Protein AF-C4WU11-F1 (afdb_monomer_lite)

Sequence (122 aa):
MKFTDEIQQKFASTVHIRCENDVNEKIKQLVSGGPDKLQIISDFDRTITTSEYNNKQTMSSFSVFEACNSLSEDYKEKARTLLQKYRPIEDNTQMTVAQKLPFIEEWWHQSELFVERPVFPI

InterPro domains:
  IPR006434 Pyrimidine 5'-nucleotidase, eukaryotic [PF05822] (47-113)
  IPR036412 HAD-like superfamily [SSF56784] (2-109)

Radius of gyration: 20.64 Å; chains: 1; bounding box: 41×36×59 Å

Structure (mmCIF, N/CA/C/O backbone):
data_AF-C4WU11-F1
#
_entry.id   AF-C4WU11-F1
#
loop_
_atom_site.group_PDB
_atom_site.id
_atom_site.type_symbol
_atom_site.label_atom_id
_atom_site.label_alt_id
_atom_site.label_comp_id
_atom_site.label_asym_id
_atom_site.label_entity_id
_atom_site.label_seq_id
_atom_site.pdbx_PDB_ins_code
_atom_site.Cartn_x
_atom_site.Cartn_y
_atom_site.Cartn_z
_atom_site.occupancy
_atom_site.B_iso_or_equiv
_atom_site.auth_seq_id
_atom_site.auth_comp_id
_atom_site.auth_asym_id
_atom_site.auth_atom_id
_atom_site.pdbx_PDB_model_num
ATOM 1 N N . MET A 1 1 ? -13.342 2.033 29.740 1.00 60.97 1 MET A N 1
ATOM 2 C CA . MET A 1 1 ? -11.958 1.972 29.228 1.00 60.97 1 MET A CA 1
ATOM 3 C C . MET A 1 1 ? -11.955 2.594 27.840 1.00 60.97 1 MET A C 1
ATOM 5 O O . MET A 1 1 ? -12.980 2.478 27.172 1.00 60.97 1 MET A O 1
ATOM 9 N N . LYS A 1 2 ? -10.919 3.347 27.444 1.00 87.06 2 LYS A N 1
ATOM 10 C CA . LYS A 1 2 ? -10.855 3.907 26.083 1.00 87.06 2 LYS A CA 1
ATOM 11 C C . LYS A 1 2 ? -10.338 2.826 25.128 1.00 87.06 2 LYS A C 1
ATOM 13 O O . LYS A 1 2 ? -9.472 2.047 25.509 1.00 87.06 2 LYS A O 1
ATOM 18 N N . PHE A 1 3 ? -10.816 2.803 23.883 1.00 91.31 3 PHE A N 1
ATOM 19 C CA . PHE A 1 3 ? -10.351 1.847 22.867 1.00 91.31 3 PHE A CA 1
ATOM 20 C C . PHE A 1 3 ? -8.844 1.957 22.620 1.00 91.31 3 PHE A C 1
ATOM 22 O O . PHE A 1 3 ? -8.169 0.960 22.387 1.00 91.31 3 PHE A O 1
ATOM 29 N N . THR A 1 4 ? -8.298 3.170 22.698 1.00 91.44 4 THR A N 1
ATOM 30 C CA . THR A 1 4 ? -6.859 3.411 22.546 1.00 91.44 4 THR A CA 1
ATOM 31 C C . THR A 1 4 ? -6.023 2.721 23.622 1.00 91.44 4 THR A C 1
ATOM 33 O O . THR A 1 4 ? -4.938 2.246 23.301 1.00 91.44 4 THR A O 1
ATOM 36 N N . ASP A 1 5 ? -6.535 2.596 24.851 1.00 90.31 5 ASP A N 1
ATOM 37 C CA . ASP A 1 5 ? -5.841 1.902 25.945 1.00 90.31 5 ASP A CA 1
ATOM 38 C C . ASP A 1 5 ? -5.717 0.401 25.631 1.00 90.31 5 ASP A C 1
ATOM 40 O O . ASP A 1 5 ? -4.650 -0.191 25.781 1.00 90.31 5 ASP A O 1
ATOM 44 N N . GLU A 1 6 ? -6.798 -0.204 25.124 1.00 91.00 6 GLU A N 1
ATOM 45 C CA . GLU A 1 6 ? -6.840 -1.617 24.721 1.00 91.00 6 GLU A CA 1
ATOM 46 C C . GLU A 1 6 ? -5.919 -1.896 23.522 1.00 91.00 6 GLU A C 1
ATOM 48 O O . GLU A 1 6 ? -5.186 -2.888 23.505 1.00 91.00 6 GLU A O 1
ATOM 53 N N . ILE A 1 7 ? -5.922 -1.001 22.526 1.00 90.12 7 ILE A N 1
ATOM 54 C CA . ILE A 1 7 ? -5.054 -1.094 21.343 1.00 90.12 7 ILE A CA 1
ATOM 55 C C . ILE A 1 7 ? -3.585 -1.025 21.760 1.00 90.12 7 ILE A C 1
ATOM 57 O O . ILE A 1 7 ? -2.789 -1.862 21.335 1.00 90.12 7 ILE A O 1
ATOM 61 N N . GLN A 1 8 ? -3.225 -0.059 22.607 1.00 88.94 8 GLN A N 1
ATOM 62 C CA . GLN A 1 8 ? -1.857 0.075 23.096 1.00 88.94 8 GLN A CA 1
ATOM 63 C C . GLN A 1 8 ? -1.445 -1.157 23.899 1.00 88.94 8 GLN A C 1
ATOM 65 O O . GLN A 1 8 ? -0.412 -1.746 23.611 1.00 88.94 8 GLN A O 1
ATOM 70 N N . GLN A 1 9 ? -2.277 -1.641 24.823 1.00 87.50 9 GLN A N 1
ATOM 71 C CA . GLN A 1 9 ? -1.962 -2.847 25.594 1.00 87.50 9 GLN A CA 1
ATOM 72 C C . GLN A 1 9 ? -1.679 -4.069 24.704 1.00 87.50 9 GLN A C 1
ATOM 74 O O . GLN A 1 9 ? -0.811 -4.880 25.024 1.00 87.50 9 GLN A O 1
ATOM 79 N N . LYS A 1 10 ? -2.402 -4.206 23.588 1.00 88.12 10 LYS A N 1
ATOM 80 C CA . LYS A 1 10 ? -2.295 -5.363 22.695 1.00 88.12 10 LYS A CA 1
ATOM 81 C C . LYS A 1 10 ? -1.174 -5.243 21.653 1.00 88.12 10 LYS A C 1
ATOM 83 O O . LYS A 1 10 ? -0.657 -6.271 21.221 1.00 88.12 10 LYS A O 1
ATOM 88 N N . PHE A 1 11 ? -0.801 -4.026 21.249 1.00 87.94 11 PHE A N 1
ATOM 89 C CA . PHE A 1 11 ? 0.064 -3.779 20.083 1.00 87.94 11 PHE A CA 1
ATOM 90 C C . PHE A 1 11 ? 1.181 -2.729 20.318 1.00 87.94 11 PHE A C 1
ATOM 92 O O . PHE A 1 11 ? 1.766 -2.230 19.358 1.00 87.94 11 PHE A O 1
ATOM 99 N N . ALA A 1 12 ? 1.483 -2.389 21.579 1.00 73.31 12 ALA A N 1
ATOM 100 C CA . ALA A 1 12 ? 2.252 -1.212 22.025 1.00 73.31 12 AL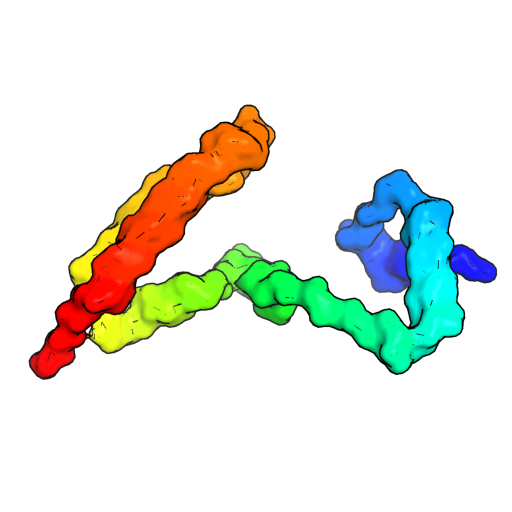A A CA 1
ATOM 101 C C . ALA A 1 12 ? 3.508 -0.825 21.222 1.00 73.31 12 ALA A C 1
ATOM 103 O O . ALA A 1 12 ? 3.766 0.360 21.038 1.00 73.31 12 ALA A O 1
ATOM 104 N N . SER A 1 13 ? 4.332 -1.781 20.780 1.00 83.00 13 SER A N 1
ATOM 105 C CA . SER A 1 13 ? 5.623 -1.453 20.156 1.00 83.00 13 SER A CA 1
ATOM 106 C C . SER A 1 13 ? 5.517 -0.982 18.704 1.00 83.00 13 SER A C 1
ATOM 108 O O . SER A 1 13 ? 6.482 -0.422 18.1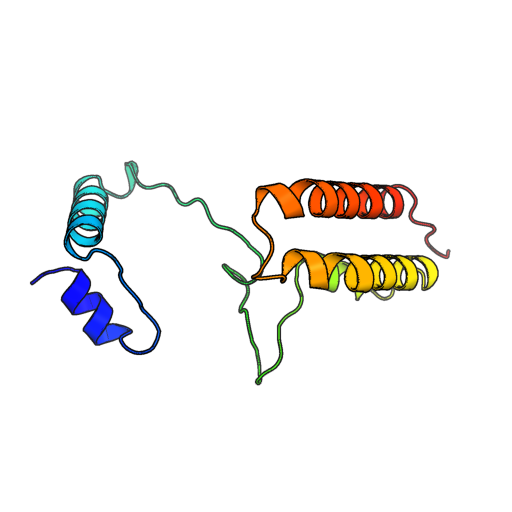92 1.00 83.00 13 SER A O 1
ATOM 110 N N . THR A 1 14 ? 4.378 -1.196 18.039 1.00 89.00 14 THR A N 1
ATOM 111 C CA . THR A 1 14 ? 4.206 -0.909 16.604 1.00 89.00 14 THR A CA 1
ATOM 112 C C . THR A 1 14 ? 3.075 0.072 16.302 1.00 89.00 14 THR A C 1
ATOM 114 O O . THR A 1 14 ? 2.907 0.474 15.150 1.00 89.00 14 THR A O 1
ATOM 117 N N . VAL A 1 15 ? 2.296 0.482 17.311 1.00 92.50 15 VAL A N 1
ATOM 118 C CA . VAL A 1 15 ? 1.139 1.367 17.131 1.00 92.50 15 VAL A CA 1
ATOM 119 C C . VAL A 1 15 ? 1.414 2.763 17.677 1.00 92.50 15 VAL A C 1
ATOM 121 O O . VAL A 1 15 ? 1.491 2.992 18.883 1.00 92.50 15 VAL A O 1
ATOM 124 N N . HIS A 1 16 ? 1.460 3.734 16.770 1.00 92.56 16 HIS A N 1
ATOM 125 C CA . HIS A 1 16 ? 1.634 5.147 17.094 1.00 92.56 16 HIS A CA 1
ATOM 126 C C . HIS A 1 16 ? 0.338 5.917 16.812 1.00 92.56 16 HIS A C 1
ATOM 128 O O . HIS A 1 16 ? -0.151 5.935 15.684 1.00 92.56 16 HIS A O 1
ATOM 134 N N . ILE A 1 17 ? -0.226 6.568 17.835 1.00 93.25 17 ILE A N 1
ATOM 135 C CA . ILE A 1 17 ? -1.499 7.299 17.741 1.00 93.25 17 ILE A CA 1
ATOM 136 C C . ILE A 1 17 ? -1.250 8.781 18.014 1.00 93.25 17 ILE A C 1
ATOM 138 O O . ILE A 1 17 ? -0.835 9.153 19.105 1.00 93.25 17 ILE A O 1
ATOM 142 N N . ARG A 1 18 ? -1.531 9.643 17.029 1.00 94.94 18 ARG A N 1
ATOM 143 C CA . ARG A 1 18 ? -1.315 11.096 17.158 1.00 94.94 18 ARG A CA 1
ATOM 144 C C . ARG A 1 18 ? -2.341 11.788 18.062 1.00 94.94 18 ARG A C 1
ATOM 146 O O . ARG A 1 18 ? -1.973 12.668 18.828 1.00 94.94 18 ARG A O 1
ATOM 153 N N . CYS A 1 19 ? -3.625 11.447 17.926 1.00 96.12 19 CYS A N 1
ATOM 154 C CA . CYS A 1 19 ? -4.719 12.039 18.702 1.00 96.12 19 CYS A CA 1
ATOM 155 C C . CYS A 1 19 ? -5.659 10.936 19.191 1.00 96.12 19 CYS A C 1
ATOM 157 O O . CYS A 1 19 ? -6.466 10.404 18.428 1.00 96.12 19 CYS A O 1
ATOM 159 N N . GLU A 1 20 ? -5.542 10.575 20.467 1.00 94.75 20 GLU A N 1
ATOM 160 C CA . GLU A 1 20 ? -6.324 9.484 21.050 1.00 94.75 20 GLU A CA 1
ATOM 161 C C . GLU A 1 20 ? -7.824 9.776 21.064 1.00 94.75 20 GLU A C 1
ATOM 163 O O . GLU A 1 20 ? -8.628 8.877 20.825 1.00 94.75 20 GLU A O 1
ATOM 168 N N . ASN A 1 21 ? -8.221 11.023 21.332 1.00 96.38 21 ASN A N 1
ATOM 169 C CA . ASN A 1 21 ? -9.634 11.393 21.396 1.00 96.38 21 ASN A CA 1
ATOM 170 C C . ASN A 1 21 ? -10.314 11.205 20.031 1.00 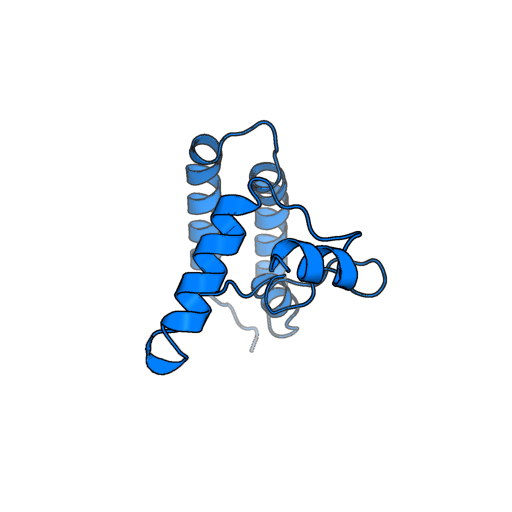96.38 21 ASN A C 1
ATOM 172 O O . ASN A 1 21 ? -11.358 10.559 19.967 1.00 96.38 21 ASN A O 1
ATOM 176 N N . ASP A 1 22 ? -9.684 11.659 18.942 1.00 97.19 22 ASP A N 1
ATOM 177 C CA . ASP A 1 22 ? -10.224 11.499 17.584 1.00 97.19 22 ASP A CA 1
ATOM 178 C C . ASP A 1 22 ? -10.378 10.024 17.203 1.00 97.19 22 ASP A C 1
ATOM 180 O O . ASP A 1 22 ? -11.381 9.631 16.607 1.00 97.19 22 ASP A O 1
ATOM 1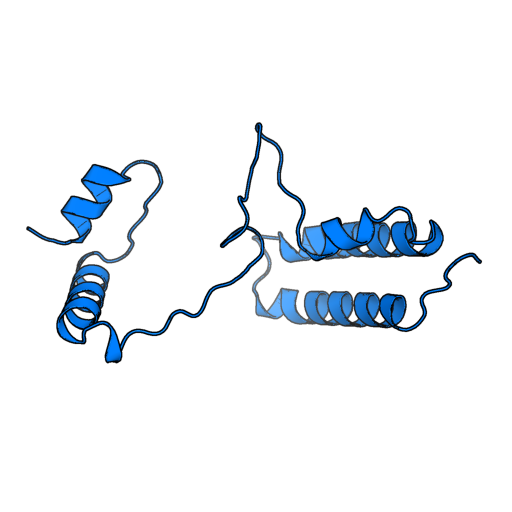84 N N . VAL A 1 23 ? -9.386 9.192 17.540 1.00 96.50 23 VAL A N 1
ATOM 185 C CA . VAL A 1 23 ? -9.433 7.750 17.259 1.00 96.50 23 VAL A CA 1
ATOM 186 C C . VAL A 1 23 ? -10.541 7.078 18.064 1.00 96.50 23 VAL A C 1
ATOM 188 O O . VAL A 1 23 ? -11.314 6.306 17.500 1.00 96.50 23 VAL A O 1
ATOM 191 N N . ASN A 1 24 ? -10.674 7.405 19.351 1.00 97.19 24 ASN A N 1
ATOM 192 C CA . ASN A 1 24 ? -11.747 6.872 20.187 1.00 97.19 24 ASN A CA 1
ATOM 193 C C . ASN A 1 24 ? -13.134 7.244 19.648 1.00 97.19 24 ASN A C 1
ATOM 195 O O . ASN A 1 24 ? -13.998 6.374 19.579 1.00 97.19 24 ASN A O 1
ATOM 199 N N . GLU A 1 25 ? -13.354 8.497 19.241 1.00 97.75 25 GLU A N 1
ATOM 200 C CA . GLU A 1 25 ? -14.641 8.919 18.673 1.00 97.75 25 GLU A CA 1
ATOM 201 C C . GLU A 1 25 ? -14.938 8.237 17.332 1.00 97.75 25 GLU A C 1
ATOM 203 O O . GLU A 1 25 ? -16.051 7.752 17.125 1.00 97.75 25 GLU A O 1
ATOM 208 N N . LYS A 1 26 ? -13.940 8.094 16.449 1.00 97.12 26 LYS A N 1
ATOM 209 C CA . LYS A 1 26 ? -14.102 7.348 15.189 1.00 97.12 26 LYS A CA 1
ATOM 210 C C . LYS A 1 26 ? -14.466 5.884 15.435 1.00 97.12 26 LYS A C 1
ATOM 212 O O . LYS A 1 26 ? -15.410 5.389 14.828 1.00 97.12 26 LYS A O 1
ATOM 217 N N . ILE A 1 27 ? -13.774 5.197 16.349 1.00 96.38 27 ILE A N 1
ATOM 218 C CA . ILE A 1 27 ? -14.081 3.796 16.681 1.00 96.38 27 ILE A CA 1
ATOM 219 C C . ILE A 1 27 ? -15.488 3.677 17.281 1.00 96.38 27 ILE A C 1
ATOM 221 O O . ILE A 1 27 ? -16.242 2.797 16.870 1.00 96.38 27 ILE A O 1
ATOM 225 N N . LYS A 1 28 ? -15.896 4.589 18.178 1.00 96.94 28 LYS A N 1
ATOM 226 C CA . LYS A 1 28 ? -17.270 4.618 18.715 1.00 96.94 28 LYS A CA 1
ATOM 227 C C . LYS A 1 28 ? -18.321 4.736 17.612 1.00 96.94 28 LYS A C 1
ATOM 229 O O . LYS A 1 28 ? -19.328 4.037 17.675 1.00 96.94 28 LYS A O 1
ATOM 234 N N . GLN A 1 29 ? -18.097 5.601 16.621 1.00 97.31 29 GLN A N 1
ATOM 235 C CA . GLN A 1 29 ? -19.010 5.773 15.486 1.00 97.31 29 GLN A CA 1
ATOM 236 C C . GLN A 1 29 ? -19.075 4.527 14.596 1.00 97.31 29 GLN A C 1
ATOM 238 O O . GLN A 1 29 ? -20.160 4.149 14.164 1.00 97.31 29 GLN A O 1
ATOM 243 N N . LEU A 1 30 ? -17.942 3.862 14.351 1.00 97.50 30 LEU A N 1
ATOM 244 C CA . LEU A 1 30 ? -17.911 2.603 13.599 1.00 97.50 30 LEU A CA 1
ATOM 245 C C . LEU A 1 30 ? -18.691 1.500 14.329 1.00 97.50 30 LEU A C 1
ATOM 247 O O . LEU A 1 30 ? -19.517 0.822 13.723 1.00 97.50 30 LEU A O 1
ATOM 251 N N . VAL A 1 31 ? -18.478 1.360 15.642 1.00 96.88 31 VAL A N 1
ATOM 252 C CA . VAL A 1 31 ? -19.178 0.368 16.473 1.00 96.88 31 VAL A CA 1
ATOM 253 C C . VAL A 1 31 ? -20.680 0.654 16.535 1.00 96.88 31 VAL A C 1
ATOM 255 O O . VAL A 1 31 ? -21.478 -0.265 16.372 1.00 96.88 31 VAL A O 1
ATOM 258 N N . SER A 1 32 ? -21.085 1.911 16.740 1.00 97.38 32 SER A N 1
ATOM 259 C CA . SER A 1 32 ? -22.506 2.281 16.817 1.00 97.38 32 SER A CA 1
ATOM 260 C C . SER A 1 32 ? -23.219 2.233 15.464 1.00 97.38 32 SER A C 1
ATOM 262 O O . SER A 1 32 ? -24.423 1.983 15.414 1.00 97.38 32 SER A O 1
ATOM 264 N N . GLY A 1 33 ? -22.489 2.451 14.367 1.00 97.31 33 GLY A N 1
ATOM 265 C CA . GLY A 1 33 ? -23.003 2.342 13.006 1.00 97.31 33 GLY A CA 1
ATOM 266 C C . GLY A 1 33 ? -23.359 0.910 12.603 1.00 97.31 33 GLY A C 1
ATOM 267 O O . GLY A 1 33 ? -24.291 0.726 11.820 1.00 97.31 33 GLY A O 1
ATOM 268 N N . GLY A 1 34 ? -22.666 -0.080 13.171 1.00 97.88 34 GLY A N 1
ATOM 269 C CA . GLY A 1 34 ? -22.861 -1.495 12.868 1.00 97.88 34 GLY A CA 1
ATOM 270 C C . GLY A 1 34 ? -22.260 -1.925 11.520 1.00 97.88 34 GLY A C 1
ATOM 271 O O . GLY A 1 34 ? -21.852 -1.087 10.711 1.00 97.88 34 GLY A O 1
ATOM 272 N N . PRO A 1 35 ? -22.193 -3.244 11.260 1.00 97.06 35 PRO A N 1
ATOM 273 C CA . PRO A 1 35 ? -21.553 -3.796 10.064 1.00 97.06 35 PRO A CA 1
ATOM 274 C C . PRO A 1 35 ? -22.235 -3.362 8.761 1.00 97.06 35 PRO A C 1
ATOM 276 O O . PRO A 1 35 ? -21.549 -3.149 7.769 1.00 97.06 35 PRO A O 1
ATOM 279 N N . ASP A 1 36 ? -23.551 -3.135 8.778 1.00 97.94 36 ASP A N 1
ATOM 280 C CA . ASP A 1 36 ? -24.320 -2.709 7.597 1.00 97.94 36 ASP A CA 1
ATOM 281 C C . ASP A 1 36 ? -23.908 -1.321 7.076 1.00 97.94 36 ASP A C 1
ATOM 283 O O . ASP A 1 36 ? -24.227 -0.953 5.946 1.00 97.94 36 ASP A O 1
ATOM 287 N N . LYS A 1 37 ? -23.207 -0.531 7.900 1.00 97.69 37 LYS A N 1
ATOM 288 C CA . LYS A 1 37 ? -22.675 0.792 7.542 1.00 97.69 37 LYS A CA 1
ATOM 289 C C . LYS A 1 37 ? -21.154 0.801 7.394 1.00 97.69 37 LYS A C 1
ATOM 291 O O . LYS A 1 37 ? -20.577 1.863 7.156 1.00 97.69 37 LYS A O 1
ATOM 296 N N . LEU A 1 38 ? -20.500 -0.349 7.555 1.00 97.69 38 LEU A N 1
ATOM 297 C CA . LEU A 1 38 ? -19.056 -0.474 7.447 1.00 97.69 38 LEU A CA 1
ATOM 298 C C . LEU A 1 38 ? -18.662 -0.810 6.008 1.00 97.69 38 LEU A C 1
ATOM 300 O O . LEU A 1 38 ? -19.155 -1.763 5.414 1.00 97.69 38 LEU A O 1
ATOM 304 N N . GLN A 1 39 ? -17.708 -0.054 5.475 1.00 97.69 39 GLN A N 1
ATOM 305 C CA . GLN A 1 39 ? -17.028 -0.362 4.221 1.00 97.69 39 GLN A CA 1
ATOM 306 C C . GLN A 1 39 ? -15.518 -0.329 4.447 1.00 97.69 39 GLN A C 1
ATOM 308 O O . GLN A 1 39 ? -15.030 0.426 5.292 1.00 97.69 39 GLN A O 1
ATOM 313 N N . ILE A 1 40 ? -14.786 -1.145 3.694 1.00 97.00 40 ILE A N 1
ATOM 314 C CA . ILE A 1 40 ? -13.329 -1.233 3.774 1.00 97.00 40 ILE A CA 1
ATOM 315 C C . ILE A 1 40 ? -12.762 -0.851 2.412 1.00 97.00 40 ILE A C 1
ATOM 317 O O . ILE A 1 40 ? -13.104 -1.456 1.401 1.00 97.00 40 ILE A O 1
ATOM 321 N N . ILE A 1 41 ? -11.880 0.145 2.408 1.00 97.88 41 ILE A N 1
ATOM 322 C CA . ILE A 1 41 ? -11.042 0.510 1.267 1.00 97.88 41 ILE A CA 1
ATOM 323 C C . ILE A 1 41 ? -9.609 0.298 1.736 1.00 97.88 41 ILE A C 1
ATOM 325 O O . ILE A 1 41 ? -9.208 0.851 2.761 1.00 97.88 41 ILE A O 1
ATOM 329 N N . SER A 1 42 ? -8.865 -0.549 1.034 1.00 96.94 42 SER A N 1
ATOM 330 C CA . SER A 1 42 ? -7.522 -0.953 1.434 1.00 96.94 42 SER A CA 1
ATOM 331 C C . SER A 1 42 ? -6.606 -0.992 0.222 1.00 96.94 42 SER A C 1
ATOM 333 O O . SER A 1 42 ? -7.034 -1.360 -0.871 1.00 96.94 42 SER A O 1
ATOM 335 N N . ASP A 1 43 ? -5.360 -0.593 0.442 1.00 97.62 43 ASP A N 1
ATOM 336 C CA . ASP A 1 43 ? -4.267 -0.825 -0.491 1.00 97.62 43 ASP A CA 1
ATOM 337 C C . ASP A 1 43 ? -3.854 -2.311 -0.476 1.00 97.62 43 ASP A C 1
ATOM 339 O O . ASP A 1 43 ? -4.197 -3.058 0.443 1.00 97.62 43 ASP A O 1
ATOM 343 N N . PHE A 1 44 ? -3.127 -2.759 -1.497 1.00 96.88 44 PHE A N 1
ATOM 344 C CA . PHE A 1 44 ? -2.734 -4.157 -1.650 1.00 96.88 44 PHE A CA 1
ATOM 345 C C . PHE A 1 44 ? -1.284 -4.404 -1.225 1.00 96.88 44 PHE A C 1
ATOM 347 O O . PHE A 1 44 ? -1.037 -5.132 -0.255 1.00 96.88 44 PHE A O 1
ATOM 354 N N . ASP A 1 45 ? -0.329 -3.798 -1.933 1.00 95.94 45 ASP A N 1
ATOM 355 C CA . ASP A 1 45 ? 1.094 -4.075 -1.761 1.00 95.94 45 ASP A CA 1
ATOM 356 C C . ASP A 1 45 ? 1.597 -3.579 -0.403 1.00 95.94 45 ASP A C 1
ATOM 358 O O . ASP A 1 45 ? 1.491 -2.407 -0.066 1.00 95.94 45 ASP A O 1
ATOM 362 N N . ARG A 1 46 ? 2.173 -4.485 0.395 1.00 94.50 46 ARG A N 1
ATOM 363 C CA . ARG A 1 46 ? 2.708 -4.206 1.740 1.00 94.50 46 ARG A CA 1
ATOM 364 C C . ARG A 1 46 ? 1.652 -3.734 2.756 1.00 94.50 46 ARG A C 1
ATOM 366 O O . ARG A 1 46 ? 2.022 -3.343 3.862 1.00 94.50 46 ARG A O 1
ATOM 373 N N . THR A 1 47 ? 0.367 -3.821 2.399 1.00 95.38 47 THR A N 1
ATOM 374 C CA . THR A 1 47 ? -0.791 -3.592 3.277 1.00 95.38 47 THR A CA 1
ATOM 375 C C . THR A 1 47 ? -1.539 -4.903 3.527 1.00 95.38 47 THR A C 1
ATOM 377 O O . THR A 1 47 ? -1.614 -5.360 4.666 1.00 95.38 47 THR A O 1
ATOM 380 N N . ILE A 1 48 ? -2.057 -5.539 2.468 1.00 96.94 48 ILE A N 1
ATOM 381 C CA . ILE 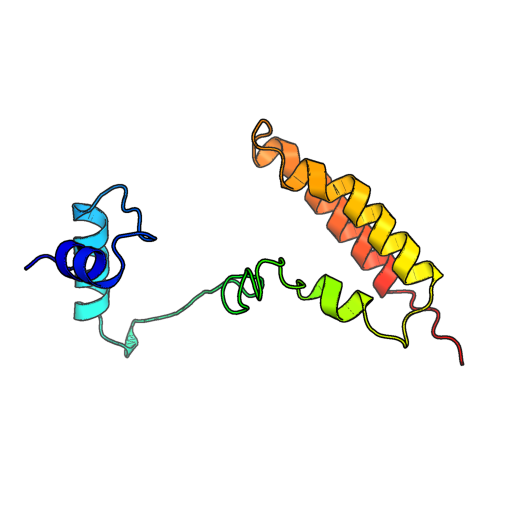A 1 48 ? -2.612 -6.902 2.526 1.00 96.94 48 ILE A CA 1
ATOM 382 C C . ILE A 1 48 ? -1.479 -7.923 2.418 1.00 96.94 48 ILE A C 1
ATOM 384 O O . ILE A 1 48 ? -1.461 -8.913 3.152 1.00 96.94 48 ILE A O 1
ATOM 388 N N . THR A 1 49 ? -0.525 -7.693 1.510 1.00 95.94 49 THR A N 1
ATOM 389 C CA . THR A 1 49 ? 0.690 -8.509 1.437 1.00 95.94 49 THR A CA 1
ATOM 390 C C . THR A 1 49 ? 1.663 -8.097 2.542 1.00 95.94 49 THR A C 1
ATOM 392 O O . THR A 1 49 ? 1.778 -6.924 2.887 1.00 95.94 49 THR A O 1
ATOM 395 N N . THR A 1 50 ? 2.367 -9.062 3.138 1.00 94.56 50 THR A N 1
ATOM 396 C CA . THR A 1 50 ? 3.364 -8.786 4.186 1.00 94.56 50 THR A CA 1
ATOM 397 C C . THR A 1 50 ? 4.470 -7.883 3.641 1.00 94.56 50 THR A C 1
ATOM 399 O O . THR A 1 50 ? 4.943 -8.133 2.540 1.00 94.56 50 THR A O 1
ATOM 402 N N . SER A 1 51 ? 4.924 -6.875 4.392 1.00 93.88 51 SER A N 1
ATOM 403 C CA . SER A 1 51 ? 5.976 -5.938 3.954 1.00 93.88 51 SER A CA 1
ATOM 404 C C . SER A 1 51 ? 7.398 -6.519 3.994 1.00 93.88 51 SER A C 1
ATOM 406 O O . SER A 1 51 ? 8.235 -6.191 3.149 1.00 93.88 51 SER A O 1
ATOM 408 N N . GLU A 1 52 ? 7.669 -7.399 4.959 1.00 93.69 52 GLU A N 1
ATOM 409 C CA . GLU A 1 52 ? 8.968 -8.030 5.183 1.00 93.69 52 GLU A CA 1
ATOM 410 C C . GLU A 1 52 ? 8.809 -9.504 5.574 1.00 93.69 52 GLU A C 1
ATOM 412 O O . GLU A 1 52 ? 7.976 -9.863 6.405 1.00 93.69 52 GLU A O 1
ATOM 417 N N . TYR A 1 53 ? 9.637 -10.367 4.993 1.00 92.44 53 TYR A N 1
ATOM 418 C CA . TYR A 1 53 ? 9.712 -11.781 5.340 1.00 92.44 53 TYR A CA 1
ATOM 419 C C . TYR A 1 53 ? 11.178 -12.204 5.456 1.00 92.44 53 TYR A C 1
ATOM 421 O O . TYR A 1 53 ? 11.970 -11.961 4.547 1.00 92.44 53 TYR A O 1
ATOM 429 N N . ASN A 1 54 ? 11.558 -12.833 6.573 1.00 94.12 54 ASN A N 1
ATOM 430 C CA . ASN A 1 54 ? 12.946 -13.222 6.870 1.00 94.12 54 ASN A CA 1
ATOM 431 C C . ASN A 1 54 ? 13.959 -12.066 6.710 1.00 94.12 54 ASN A C 1
ATOM 433 O O . ASN A 1 54 ? 15.012 -12.246 6.094 1.00 94.12 54 ASN A O 1
ATOM 437 N N . ASN A 1 55 ? 13.641 -10.882 7.251 1.00 91.69 55 ASN A N 1
ATOM 438 C CA . ASN A 1 55 ? 14.465 -9.666 7.161 1.00 91.69 55 ASN A CA 1
ATOM 439 C C . ASN A 1 55 ? 14.740 -9.198 5.718 1.00 91.69 55 ASN A C 1
ATOM 441 O O . ASN A 1 55 ? 15.754 -8.553 5.442 1.00 91.69 55 ASN A O 1
ATOM 445 N N . LYS A 1 56 ? 13.868 -9.562 4.769 1.00 92.38 56 LYS A N 1
ATOM 446 C CA . LYS A 1 56 ? 13.923 -9.120 3.374 1.00 92.38 56 LYS A CA 1
ATOM 447 C C . LYS A 1 56 ? 12.595 -8.505 2.973 1.00 92.38 56 LYS A C 1
ATOM 449 O O . LYS A 1 56 ? 11.535 -9.053 3.273 1.00 92.38 56 LYS A O 1
ATOM 454 N N . GLN A 1 57 ? 12.662 -7.393 2.247 1.00 89.88 57 GLN A N 1
ATOM 455 C CA . GLN A 1 57 ? 11.471 -6.798 1.656 1.00 89.88 57 GLN A CA 1
ATOM 456 C C . GLN A 1 57 ? 10.808 -7.775 0.687 1.00 89.88 57 GLN A C 1
ATOM 458 O O . GLN A 1 57 ? 11.478 -8.442 -0.104 1.00 89.88 57 GLN A O 1
ATOM 463 N N . THR A 1 58 ? 9.485 -7.835 0.748 1.00 94.38 58 THR A N 1
ATOM 464 C CA . THR A 1 58 ? 8.682 -8.630 -0.177 1.00 94.38 58 THR A CA 1
ATOM 465 C C . THR A 1 58 ? 8.514 -7.922 -1.522 1.00 94.38 58 THR A C 1
ATOM 467 O O . THR A 1 58 ? 8.681 -6.699 -1.654 1.00 94.38 58 THR A O 1
ATOM 470 N N . MET A 1 59 ? 8.203 -8.727 -2.539 1.00 94.12 59 MET A N 1
ATOM 471 C CA . MET A 1 59 ? 7.884 -8.254 -3.884 1.00 94.12 59 MET A CA 1
ATOM 472 C C . MET A 1 59 ? 6.550 -7.504 -3.883 1.00 94.12 59 MET A C 1
ATOM 474 O O . MET A 1 59 ? 5.609 -7.928 -3.213 1.00 94.12 59 MET A O 1
ATOM 478 N N . SER A 1 60 ? 6.474 -6.416 -4.651 1.00 94.50 60 SER A N 1
ATOM 479 C CA . SER A 1 60 ? 5.195 -5.817 -5.038 1.00 94.50 60 SER A CA 1
ATOM 480 C C . SER A 1 60 ? 4.525 -6.639 -6.141 1.00 94.50 60 SER A C 1
ATOM 482 O O . SER A 1 60 ? 5.157 -7.503 -6.756 1.00 94.50 60 SER A O 1
ATOM 484 N N . SER A 1 61 ? 3.270 -6.326 -6.443 1.00 94.81 61 SER A N 1
ATOM 485 C CA . SER A 1 61 ? 2.526 -6.856 -7.588 1.00 94.81 61 SER A CA 1
ATOM 486 C C . SER A 1 61 ? 3.302 -6.749 -8.913 1.00 94.81 61 SER A C 1
ATOM 488 O O . SER A 1 61 ? 3.398 -7.735 -9.645 1.00 94.81 61 SER A O 1
ATOM 490 N N . PHE A 1 62 ? 3.947 -5.607 -9.180 1.00 92.38 62 PHE A N 1
ATOM 491 C CA . PHE A 1 62 ? 4.826 -5.416 -10.343 1.00 92.38 62 PHE A CA 1
ATOM 492 C C . PHE A 1 62 ? 6.038 -6.348 -10.331 1.00 92.38 62 PHE A C 1
ATOM 494 O O . PHE A 1 62 ? 6.304 -7.026 -11.321 1.00 92.38 62 PHE A O 1
ATOM 501 N N . SER A 1 63 ? 6.746 -6.446 -9.203 1.00 91.69 63 SER A N 1
ATOM 502 C CA . SER A 1 63 ? 7.923 -7.316 -9.103 1.00 91.69 63 SER A CA 1
ATOM 503 C C . SER A 1 63 ? 7.570 -8.800 -9.235 1.00 91.69 63 SER A C 1
ATOM 505 O O . SER A 1 63 ? 8.360 -9.571 -9.773 1.00 91.69 63 SER A O 1
ATOM 507 N N . VAL A 1 64 ? 6.378 -9.211 -8.780 1.00 93.56 64 VAL A N 1
ATOM 508 C CA . VAL A 1 64 ? 5.868 -10.572 -9.009 1.00 93.56 64 VAL A CA 1
ATOM 509 C C . VAL A 1 64 ? 5.690 -10.836 -10.503 1.00 93.56 64 VAL A C 1
ATOM 511 O O . VAL A 1 64 ? 6.105 -11.892 -10.975 1.00 93.56 64 VAL A O 1
ATOM 514 N N . PHE A 1 65 ? 5.116 -9.886 -11.248 1.00 91.25 65 PHE A N 1
ATOM 515 C CA . PHE A 1 65 ? 4.982 -10.001 -12.700 1.00 91.25 65 PHE A CA 1
ATOM 516 C C . PHE A 1 65 ? 6.352 -10.057 -13.388 1.00 91.25 65 PHE A C 1
ATOM 518 O O . PHE A 1 65 ? 6.608 -10.974 -14.159 1.00 91.25 65 PHE A O 1
ATOM 525 N N . GLU A 1 66 ? 7.271 -9.148 -13.057 1.00 90.25 66 GLU A N 1
ATOM 526 C CA . GLU A 1 66 ? 8.629 -9.081 -13.626 1.00 90.25 66 GLU A CA 1
ATOM 527 C C . GLU A 1 66 ? 9.461 -10.355 -13.391 1.00 90.25 66 GLU A C 1
ATOM 529 O O . GLU A 1 66 ? 10.316 -10.705 -14.209 1.00 90.25 66 GLU A O 1
ATOM 534 N N . ALA A 1 67 ? 9.196 -11.080 -12.301 1.00 90.00 67 ALA A N 1
ATOM 535 C CA . ALA A 1 67 ? 9.852 -12.346 -11.984 1.00 90.00 67 ALA A CA 1
ATOM 536 C C . ALA A 1 67 ? 9.363 -13.531 -12.843 1.00 90.00 67 ALA A C 1
ATOM 538 O O . ALA A 1 67 ? 9.942 -14.619 -12.772 1.00 90.00 67 ALA A O 1
ATOM 539 N N . CYS A 1 68 ? 8.314 -13.365 -13.656 1.00 91.19 68 CYS A N 1
ATOM 540 C CA . CYS A 1 68 ? 7.819 -14.425 -14.526 1.00 91.19 68 CYS A CA 1
ATOM 541 C C . CYS A 1 68 ? 8.857 -14.810 -15.596 1.00 91.19 68 CYS A C 1
ATOM 543 O O . CYS A 1 68 ? 9.299 -13.990 -16.401 1.00 91.19 68 CYS A O 1
ATOM 545 N N . ASN A 1 69 ? 9.188 -16.103 -15.673 1.00 90.44 69 ASN A N 1
ATOM 546 C CA . ASN A 1 69 ? 10.165 -16.630 -16.636 1.00 90.44 69 ASN A CA 1
ATOM 547 C C . ASN A 1 69 ? 9.750 -16.449 -18.104 1.00 90.44 69 ASN A C 1
ATOM 549 O O . ASN A 1 69 ? 10.612 -16.429 -18.974 1.00 90.44 69 ASN A O 1
ATOM 553 N N . SER A 1 70 ? 8.451 -16.317 -18.380 1.00 90.88 70 SER A N 1
ATOM 554 C CA . SER A 1 70 ? 7.916 -16.100 -19.730 1.00 90.88 70 SER A CA 1
ATOM 555 C C . SER A 1 70 ? 8.154 -14.687 -20.269 1.00 90.88 70 SER A C 1
ATOM 557 O O . SER A 1 70 ? 7.923 -14.447 -21.453 1.00 90.88 70 SER A O 1
ATOM 559 N N . LEU A 1 71 ? 8.584 -13.745 -19.424 1.00 89.00 71 LEU A N 1
ATOM 560 C CA . LEU A 1 71 ? 8.937 -12.400 -19.865 1.00 89.00 71 LEU A CA 1
ATOM 561 C C . LEU A 1 71 ? 10.323 -12.390 -20.504 1.00 89.00 71 LEU A C 1
ATOM 563 O O . LEU A 1 71 ? 11.255 -13.027 -20.008 1.00 89.00 71 LEU A O 1
ATOM 567 N N . SER A 1 72 ? 10.457 -11.626 -21.588 1.00 90.25 72 SER A N 1
ATOM 568 C CA . SER A 1 72 ? 11.737 -11.436 -22.262 1.00 90.25 72 SER A CA 1
ATOM 569 C C . SER A 1 72 ? 12.736 -10.704 -21.362 1.00 90.25 72 SER A C 1
ATOM 571 O O . SER A 1 72 ? 12.368 -9.866 -20.535 1.00 90.25 72 SER A O 1
ATOM 573 N N . GLU A 1 73 ? 14.025 -10.982 -21.551 1.00 90.62 73 GLU A N 1
ATOM 574 C CA . GLU A 1 73 ? 15.085 -10.284 -20.812 1.00 90.62 73 GLU A CA 1
ATOM 575 C C . GLU A 1 73 ? 15.116 -8.780 -21.126 1.00 90.62 73 GLU A C 1
ATOM 577 O O . GLU A 1 73 ? 15.405 -7.977 -20.244 1.00 90.62 73 GLU A O 1
ATOM 582 N N . ASP A 1 74 ? 14.730 -8.377 -22.342 1.00 90.75 74 ASP A N 1
ATOM 583 C CA . ASP A 1 74 ? 14.588 -6.961 -22.713 1.00 90.75 74 ASP A CA 1
ATOM 584 C C . ASP A 1 74 ? 13.517 -6.247 -21.870 1.00 90.75 74 ASP A C 1
ATOM 586 O O . ASP A 1 74 ? 13.745 -5.134 -21.395 1.00 90.75 74 ASP A O 1
ATOM 590 N N . TYR A 1 75 ? 12.373 -6.897 -21.618 1.00 90.69 75 TYR A N 1
ATOM 591 C CA . TYR A 1 75 ? 11.346 -6.344 -20.733 1.00 90.69 75 TYR A CA 1
ATOM 592 C C . TYR A 1 75 ? 11.879 -6.182 -19.304 1.00 90.69 75 TYR A C 1
ATOM 594 O O . TYR A 1 75 ? 11.768 -5.101 -18.721 1.00 90.69 75 TYR A O 1
ATOM 602 N N . LYS A 1 76 ? 12.496 -7.235 -18.749 1.00 91.19 76 LYS A N 1
ATOM 603 C CA . LYS A 1 76 ? 13.025 -7.220 -17.375 1.00 91.19 76 LYS A CA 1
ATOM 604 C C . LYS A 1 76 ? 14.088 -6.140 -17.190 1.00 91.19 76 LYS A C 1
ATOM 606 O O . LYS A 1 76 ? 14.090 -5.440 -16.180 1.00 91.19 76 LYS A O 1
ATOM 611 N N . GLU A 1 77 ? 14.963 -5.962 -18.177 1.00 92.19 77 GLU A N 1
ATOM 612 C CA . GLU A 1 77 ? 16.011 -4.944 -18.146 1.00 92.19 77 GLU A CA 1
ATOM 613 C C . GLU A 1 77 ? 15.438 -3.520 -18.168 1.00 92.19 77 GLU A C 1
ATOM 615 O O . GLU A 1 77 ? 15.876 -2.653 -17.402 1.00 92.19 77 GLU A O 1
ATOM 620 N N . LYS A 1 78 ? 14.412 -3.274 -18.990 1.00 91.88 78 LYS A N 1
ATOM 621 C CA . LYS A 1 78 ? 13.708 -1.985 -19.030 1.00 91.88 78 LYS A CA 1
ATOM 622 C C . LYS A 1 78 ? 12.992 -1.692 -17.716 1.00 91.88 78 LYS A C 1
ATOM 624 O O . LYS A 1 78 ? 13.173 -0.606 -17.167 1.00 91.88 78 LYS A O 1
ATOM 629 N N . ALA A 1 79 ? 12.250 -2.661 -17.181 1.00 92.50 79 ALA A N 1
ATOM 630 C CA . ALA A 1 79 ? 11.559 -2.530 -15.899 1.00 92.50 79 ALA A CA 1
ATOM 631 C C . ALA A 1 79 ? 12.546 -2.220 -14.759 1.00 92.50 79 ALA A C 1
ATOM 633 O O . ALA A 1 79 ? 12.370 -1.251 -14.017 1.00 92.50 79 ALA A O 1
ATOM 634 N N . ARG A 1 80 ? 13.667 -2.952 -14.699 1.00 93.19 80 ARG A N 1
ATOM 635 C CA . ARG A 1 80 ? 14.757 -2.697 -13.747 1.00 93.19 80 ARG A CA 1
ATOM 636 C C . ARG A 1 80 ? 15.342 -1.293 -13.900 1.00 93.19 80 ARG A C 1
ATOM 638 O O . ARG A 1 80 ? 15.612 -0.636 -12.896 1.00 93.19 80 ARG A O 1
ATOM 645 N N . THR A 1 81 ? 15.533 -0.826 -15.131 1.00 95.00 81 THR A N 1
ATOM 646 C CA . THR A 1 81 ? 16.058 0.519 -15.413 1.00 95.00 81 THR A CA 1
ATOM 647 C C . THR A 1 81 ? 15.105 1.610 -14.925 1.00 95.00 81 THR A C 1
ATOM 649 O O . THR A 1 81 ? 15.547 2.567 -14.284 1.00 95.00 81 THR A O 1
ATOM 652 N N . LEU A 1 82 ? 13.797 1.459 -15.166 1.00 95.06 82 LEU A N 1
ATOM 653 C CA . LEU A 1 82 ? 12.789 2.380 -14.637 1.00 95.06 82 LEU A CA 1
ATOM 654 C C . LEU A 1 82 ? 12.798 2.392 -13.109 1.00 95.06 82 LEU A C 1
ATOM 656 O O . LEU A 1 82 ? 12.908 3.460 -12.507 1.00 95.06 82 LEU A O 1
ATOM 660 N N . LEU A 1 83 ? 12.760 1.214 -12.484 1.00 94.50 83 LEU A N 1
ATOM 661 C CA . LEU A 1 83 ? 12.779 1.087 -11.030 1.00 94.50 83 LEU A CA 1
ATOM 662 C C . LEU A 1 83 ? 13.997 1.800 -10.427 1.00 94.50 83 LEU A C 1
ATOM 664 O O . LEU A 1 83 ? 13.854 2.585 -9.494 1.00 94.50 83 LEU A O 1
ATOM 668 N N . GLN A 1 84 ? 15.191 1.591 -10.991 1.00 96.06 84 GLN A N 1
ATOM 669 C CA . GLN A 1 84 ? 16.425 2.229 -10.520 1.00 96.06 84 GLN A CA 1
ATOM 670 C C . GLN A 1 84 ? 16.406 3.757 -10.648 1.00 96.06 84 GLN A C 1
ATOM 672 O O . GLN A 1 84 ? 17.005 4.443 -9.820 1.00 96.06 84 GLN A O 1
ATOM 677 N N . LYS A 1 85 ? 15.717 4.296 -11.658 1.00 97.00 85 LYS A N 1
ATOM 678 C CA . LYS A 1 85 ? 15.583 5.740 -11.871 1.00 97.00 85 LYS A CA 1
ATOM 679 C C . LYS A 1 85 ? 14.563 6.375 -10.926 1.00 97.00 85 LYS A C 1
ATOM 681 O O . LYS A 1 85 ? 14.848 7.416 -10.337 1.00 97.00 85 LYS A O 1
ATOM 686 N N . TYR A 1 86 ? 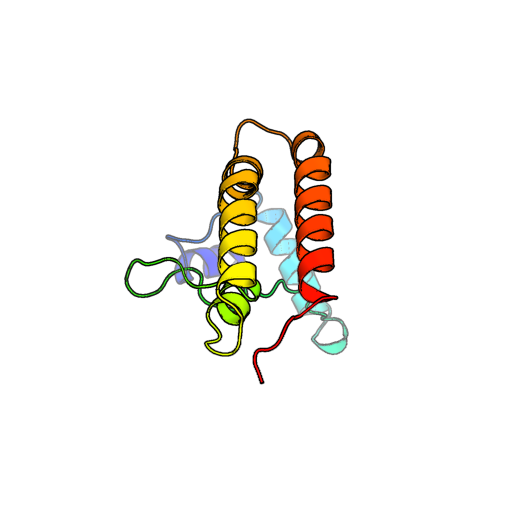13.376 5.785 -10.809 1.00 97.69 86 TYR A N 1
ATOM 687 C CA . TYR A 1 86 ? 12.230 6.438 -10.173 1.00 97.69 86 TYR A CA 1
ATOM 688 C C . TYR A 1 86 ? 12.069 6.093 -8.692 1.00 97.69 86 TYR A C 1
ATOM 690 O O . TYR A 1 86 ? 11.658 6.958 -7.918 1.00 97.69 86 TYR A O 1
ATOM 698 N N . ARG A 1 87 ? 12.474 4.894 -8.254 1.00 95.44 87 ARG A N 1
ATOM 699 C CA . ARG A 1 87 ? 12.344 4.490 -6.846 1.00 95.44 87 ARG A CA 1
ATOM 700 C C . ARG A 1 87 ? 13.080 5.418 -5.865 1.00 95.44 87 ARG A C 1
ATOM 702 O O . ARG A 1 87 ? 12.482 5.793 -4.860 1.00 95.44 87 ARG A O 1
ATOM 709 N N . PRO A 1 88 ? 14.315 5.885 -6.140 1.00 97.44 88 PRO A N 1
ATOM 710 C CA . PRO A 1 88 ? 14.974 6.855 -5.262 1.00 97.44 88 PRO A CA 1
ATOM 711 C C . PRO A 1 88 ? 14.231 8.195 -5.152 1.00 97.44 88 PRO A C 1
ATOM 713 O O . PRO A 1 88 ? 14.361 8.882 -4.142 1.00 97.44 88 PRO A O 1
ATOM 716 N N . ILE A 1 89 ? 13.460 8.580 -6.177 1.00 97.69 89 ILE A N 1
ATOM 717 C CA . ILE A 1 89 ? 12.646 9.805 -6.182 1.00 97.69 89 ILE A CA 1
ATOM 718 C C . ILE A 1 89 ? 11.383 9.595 -5.339 1.00 97.69 89 ILE A C 1
ATOM 720 O O . ILE A 1 89 ? 11.047 10.445 -4.511 1.00 97.69 89 ILE A O 1
ATOM 724 N N . GLU A 1 90 ? 10.717 8.451 -5.511 1.00 96.50 90 GLU A N 1
ATOM 725 C CA . GLU A 1 90 ? 9.562 8.035 -4.709 1.00 96.50 90 GLU A CA 1
ATOM 726 C C . GLU A 1 90 ? 9.894 8.028 -3.209 1.00 96.50 90 GLU A C 1
ATOM 728 O O . GLU A 1 90 ? 9.200 8.668 -2.412 1.00 96.50 90 GLU A O 1
ATOM 733 N N . ASP A 1 91 ? 11.018 7.414 -2.834 1.00 95.50 91 ASP A N 1
ATOM 734 C CA . ASP A 1 91 ? 11.448 7.262 -1.440 1.00 95.50 91 ASP A CA 1
ATOM 735 C C . ASP A 1 91 ? 12.066 8.551 -0.843 1.00 95.50 91 ASP A C 1
ATOM 737 O O . ASP A 1 91 ? 12.335 8.623 0.359 1.00 95.50 91 ASP A O 1
ATOM 741 N N . ASN A 1 92 ? 12.283 9.610 -1.639 1.00 96.81 92 ASN A N 1
ATOM 742 C CA . ASN A 1 92 ? 12.995 10.811 -1.188 1.00 96.81 92 ASN A CA 1
ATOM 743 C C . ASN A 1 92 ? 12.206 11.614 -0.136 1.00 96.81 92 ASN A C 1
ATOM 745 O O . ASN A 1 92 ? 11.231 12.293 -0.455 1.00 96.81 92 ASN A O 1
ATOM 749 N N . THR A 1 93 ? 12.649 11.618 1.119 1.00 96.88 93 THR A N 1
ATOM 750 C CA . THR A 1 93 ? 11.969 12.330 2.220 1.00 96.88 93 THR A CA 1
ATOM 751 C C . THR A 1 93 ? 12.096 13.856 2.168 1.00 96.88 93 THR A C 1
ATOM 753 O O . THR A 1 93 ? 11.361 14.544 2.870 1.00 96.88 93 THR A O 1
ATOM 756 N N . GLN A 1 94 ? 12.999 14.396 1.342 1.00 97.75 94 GLN A N 1
ATOM 757 C CA . GLN A 1 94 ? 13.205 15.840 1.171 1.00 97.75 94 GLN A CA 1
ATOM 758 C C . GLN A 1 94 ? 12.299 16.450 0.092 1.00 97.75 94 GLN A C 1
ATOM 760 O O . GLN A 1 94 ? 12.195 17.670 -0.009 1.00 97.75 94 GLN A O 1
ATOM 765 N N . MET A 1 95 ? 11.647 15.617 -0.724 1.00 97.44 95 MET A N 1
ATOM 766 C CA . MET A 1 95 ? 10.701 16.063 -1.744 1.00 97.44 95 MET A CA 1
ATOM 767 C C . MET A 1 95 ? 9.267 15.969 -1.228 1.00 97.44 95 MET A C 1
ATOM 769 O O . MET A 1 95 ? 8.841 14.952 -0.681 1.00 97.44 95 MET A O 1
ATOM 773 N N . THR A 1 96 ? 8.491 17.020 -1.469 1.00 97.75 96 THR A N 1
ATOM 774 C CA . THR A 1 96 ? 7.040 17.007 -1.256 1.00 97.75 96 THR A CA 1
ATOM 775 C C . THR A 1 96 ? 6.343 16.071 -2.245 1.00 97.75 96 THR A C 1
ATOM 777 O O . THR A 1 96 ? 6.854 15.797 -3.330 1.00 97.75 96 THR A O 1
ATOM 780 N N . VAL A 1 97 ? 5.127 15.631 -1.908 1.00 96.19 97 VAL A N 1
ATOM 781 C CA . VAL A 1 97 ? 4.292 14.811 -2.806 1.00 96.19 97 VAL A CA 1
ATOM 782 C C . VAL A 1 97 ? 4.099 15.494 -4.165 1.00 96.19 97 VAL A C 1
ATOM 784 O O . VAL A 1 97 ? 4.292 14.861 -5.196 1.00 96.19 97 VAL A O 1
ATOM 787 N N . ALA A 1 98 ? 3.811 16.799 -4.177 1.00 97.50 98 ALA A N 1
ATOM 788 C CA . ALA A 1 98 ? 3.610 17.560 -5.412 1.00 97.50 98 ALA A CA 1
ATOM 789 C C . ALA A 1 98 ? 4.863 17.602 -6.305 1.00 97.50 98 ALA A C 1
ATOM 791 O O . ALA A 1 98 ? 4.747 17.578 -7.524 1.00 97.50 98 ALA A O 1
ATOM 792 N N . GLN A 1 99 ? 6.061 17.631 -5.713 1.00 97.69 99 GLN A N 1
ATOM 793 C CA . GLN A 1 99 ? 7.316 17.579 -6.471 1.00 97.69 99 GLN A CA 1
ATOM 794 C C . GLN A 1 99 ? 7.602 16.187 -7.042 1.00 97.69 99 GLN A C 1
ATOM 796 O O . GLN A 1 99 ? 8.258 16.084 -8.074 1.00 97.69 99 GLN A O 1
ATOM 801 N N . LYS A 1 100 ? 7.143 15.123 -6.374 1.00 97.56 100 LYS A N 1
ATOM 802 C CA . LYS A 1 100 ? 7.317 13.740 -6.838 1.00 97.56 100 LYS A CA 1
ATOM 803 C C . LYS A 1 100 ? 6.314 13.360 -7.919 1.00 97.56 100 LYS A C 1
ATOM 805 O O . LYS A 1 100 ? 6.668 12.590 -8.804 1.00 97.56 100 LYS A O 1
ATOM 810 N N . LEU A 1 101 ? 5.095 13.896 -7.849 1.00 97.50 101 LEU A N 1
ATOM 811 C CA . LEU A 1 101 ? 3.962 13.468 -8.669 1.00 97.50 101 LEU A CA 1
ATOM 812 C C . LEU A 1 101 ? 4.283 13.365 -10.175 1.00 97.50 101 LEU A C 1
ATOM 814 O O . LEU A 1 101 ? 4.055 12.286 -10.715 1.00 97.50 101 LEU A O 1
ATOM 818 N N . PRO A 1 102 ? 4.920 14.358 -10.833 1.00 98.19 102 PRO A N 1
ATOM 819 C CA . PRO A 1 102 ? 5.230 14.253 -12.263 1.00 98.19 102 PRO A CA 1
ATOM 820 C C . PRO A 1 102 ? 6.176 13.092 -12.603 1.00 98.19 102 PRO A C 1
ATOM 822 O O . PRO A 1 102 ? 6.097 12.510 -13.678 1.00 98.19 102 PRO A O 1
ATOM 825 N N . PHE A 1 103 ? 7.084 12.734 -11.688 1.00 98.12 103 PHE A N 1
ATOM 826 C CA . PHE A 1 103 ? 7.999 11.609 -11.884 1.00 98.12 103 PHE A CA 1
ATOM 827 C C . PHE A 1 103 ? 7.294 10.265 -11.713 1.00 98.12 103 PHE A C 1
ATOM 829 O O . PHE A 1 103 ? 7.622 9.322 -12.425 1.00 98.12 103 PHE A O 1
ATOM 836 N N . ILE A 1 104 ? 6.343 10.178 -10.779 1.00 96.62 104 ILE A N 1
ATOM 837 C CA . ILE A 1 104 ? 5.541 8.968 -10.576 1.00 96.62 104 ILE A CA 1
ATOM 838 C C . ILE A 1 104 ? 4.609 8.753 -11.770 1.00 96.62 104 ILE A C 1
ATOM 840 O O . ILE A 1 104 ? 4.553 7.645 -12.290 1.00 96.62 104 ILE A O 1
ATOM 844 N N . GLU A 1 105 ? 3.951 9.806 -12.260 1.00 97.38 105 GLU A N 1
ATOM 845 C CA . GLU A 1 105 ? 3.120 9.745 -13.471 1.00 97.38 105 GLU A CA 1
ATOM 846 C C . GLU A 1 105 ? 3.929 9.289 -14.689 1.00 97.38 105 GLU A C 1
ATOM 848 O O . GLU A 1 105 ? 3.518 8.373 -15.398 1.00 97.38 105 GLU A O 1
ATOM 853 N N . GLU A 1 106 ? 5.121 9.857 -14.889 1.00 97.31 106 GLU A N 1
ATOM 854 C CA . GLU A 1 106 ? 6.012 9.440 -15.972 1.00 97.31 106 GLU A CA 1
ATOM 855 C C . GLU A 1 106 ? 6.459 7.978 -15.820 1.00 97.31 106 GLU A C 1
ATOM 857 O O . GLU A 1 106 ? 6.536 7.245 -16.804 1.00 97.31 106 GLU A O 1
ATOM 862 N N . TRP A 1 107 ? 6.752 7.526 -14.597 1.00 96.62 107 TRP A N 1
ATOM 863 C CA . TRP A 1 107 ? 7.127 6.134 -14.354 1.00 96.62 107 TRP A CA 1
ATOM 864 C C . TRP A 1 107 ? 5.991 5.173 -14.723 1.00 96.62 107 TRP A C 1
ATOM 866 O O . TRP A 1 107 ? 6.225 4.195 -15.439 1.00 96.62 107 TRP A O 1
ATOM 876 N N . TRP A 1 108 ? 4.764 5.465 -14.290 1.00 94.88 108 TRP A N 1
ATOM 877 C CA . TRP A 1 108 ? 3.585 4.679 -14.653 1.00 94.88 108 TRP A CA 1
ATOM 878 C C . TRP A 1 108 ? 3.375 4.657 -16.166 1.00 94.88 108 TRP A C 1
ATOM 880 O O . TRP A 1 108 ? 3.277 3.577 -16.745 1.00 94.88 108 TRP A O 1
ATOM 890 N N . HIS A 1 109 ? 3.437 5.818 -16.819 1.00 94.38 109 HIS A N 1
ATOM 891 C CA . HIS A 1 109 ? 3.274 5.918 -18.266 1.00 94.38 109 HIS A CA 1
ATOM 892 C C . HIS A 1 109 ? 4.317 5.093 -19.039 1.00 94.38 109 HIS A C 1
ATOM 894 O O . HIS A 1 109 ? 3.972 4.335 -19.946 1.00 94.38 109 HIS A O 1
ATOM 900 N N . GLN A 1 110 ? 5.600 5.176 -18.666 1.00 92.56 110 GLN A N 1
ATOM 901 C CA . GLN A 1 110 ? 6.644 4.369 -19.311 1.00 92.56 110 GLN A CA 1
ATOM 902 C C . GLN A 1 110 ? 6.457 2.869 -19.061 1.00 92.56 110 GLN A C 1
ATOM 904 O O . GLN A 1 110 ? 6.722 2.065 -19.955 1.00 92.56 110 GLN A O 1
ATOM 909 N N . SER A 1 111 ? 5.987 2.491 -17.871 1.00 90.31 111 SER A N 1
ATOM 910 C CA . SER A 1 111 ? 5.722 1.090 -17.529 1.00 90.31 111 SER A CA 1
ATOM 911 C C . SER A 1 111 ? 4.581 0.516 -18.376 1.00 90.31 111 SER A C 1
ATOM 913 O O . SER A 1 111 ? 4.715 -0.583 -18.912 1.00 90.31 111 SER A O 1
ATOM 915 N N . GLU A 1 112 ? 3.501 1.276 -18.577 1.00 87.88 112 GLU A N 1
ATOM 916 C CA . GLU A 1 112 ? 2.368 0.886 -19.430 1.00 87.88 112 GLU A CA 1
ATOM 917 C C . GLU A 1 112 ? 2.793 0.641 -20.885 1.00 87.88 112 GLU A C 1
ATOM 919 O O . GLU A 1 112 ? 2.461 -0.397 -21.465 1.00 87.88 112 GLU A O 1
ATOM 924 N N . LEU A 1 113 ? 3.613 1.531 -21.456 1.00 86.38 113 LEU A N 1
ATOM 925 C CA . LEU A 1 113 ? 4.101 1.404 -22.836 1.00 86.38 113 LEU A CA 1
ATOM 926 C C . LEU A 1 113 ? 4.873 0.099 -23.095 1.00 86.38 113 LEU A C 1
ATOM 928 O O . LEU A 1 113 ? 4.895 -0.397 -24.226 1.00 86.38 113 LEU A O 1
ATOM 932 N N . PHE A 1 114 ? 5.521 -0.462 -22.071 1.00 74.56 114 PHE A N 1
ATOM 933 C CA . PHE A 1 114 ? 6.235 -1.735 -22.180 1.00 74.56 114 PHE A CA 1
ATOM 934 C C . PHE A 1 114 ? 5.310 -2.947 -22.084 1.00 74.56 114 PHE A C 1
ATOM 936 O O . PHE A 1 114 ? 5.564 -3.955 -22.746 1.00 74.56 114 PHE A O 1
ATOM 943 N N . VAL A 1 115 ? 4.235 -2.848 -21.301 1.00 72.38 115 VAL A N 1
ATOM 944 C CA . VAL A 1 115 ? 3.255 -3.928 -21.128 1.00 72.38 115 VAL A CA 1
ATOM 945 C C . VAL A 1 115 ? 2.380 -4.097 -22.371 1.00 72.38 115 VAL A C 1
ATOM 947 O O . VAL A 1 115 ? 2.052 -5.226 -22.722 1.00 72.38 115 VAL A O 1
ATOM 950 N N . GLU A 1 116 ? 2.052 -3.017 -23.089 1.00 63.84 116 GLU A N 1
ATOM 951 C CA . GLU A 1 116 ? 1.219 -3.071 -24.305 1.00 63.84 116 GLU A CA 1
ATOM 952 C C . GLU A 1 116 ? 1.934 -3.644 -25.545 1.00 63.84 116 GLU A C 1
ATOM 954 O O . GLU A 1 116 ? 1.296 -3.946 -26.556 1.00 63.84 116 GLU A O 1
ATOM 959 N N . ARG A 1 117 ? 3.259 -3.842 -25.488 1.00 60.44 117 ARG A N 1
ATOM 960 C CA . ARG A 1 117 ? 4.054 -4.449 -26.573 1.00 60.44 117 ARG A CA 1
ATOM 961 C C . ARG A 1 117 ? 4.854 -5.666 -26.104 1.00 60.44 117 ARG A C 1
ATOM 963 O O . ARG A 1 117 ? 6.080 -5.682 -26.253 1.00 60.44 117 ARG A O 1
ATOM 970 N N . PRO A 1 118 ? 4.206 -6.705 -25.560 1.00 53.31 118 PRO A N 1
ATOM 971 C CA . PRO A 1 118 ? 4.931 -7.857 -25.072 1.00 53.31 118 PRO A CA 1
ATOM 972 C C . PRO A 1 118 ? 5.415 -8.678 -26.272 1.00 53.31 118 PRO A C 1
ATOM 974 O O . PRO A 1 118 ? 4.643 -9.342 -26.964 1.00 53.31 118 PRO A O 1
ATOM 977 N N . VAL A 1 119 ? 6.718 -8.618 -26.548 1.00 52.31 119 VAL A N 1
ATOM 978 C CA . VAL A 1 119 ? 7.365 -9.550 -27.474 1.00 52.31 119 VAL A CA 1
ATOM 979 C C . VAL A 1 119 ? 7.541 -10.861 -26.716 1.00 52.31 119 VAL A C 1
ATOM 981 O O . VAL A 1 119 ? 8.537 -11.057 -26.020 1.00 52.31 119 VAL A O 1
ATOM 984 N N . PHE A 1 120 ? 6.539 -11.732 -26.791 1.00 53.12 120 PHE A N 1
ATOM 985 C CA . PHE A 1 120 ? 6.657 -13.083 -26.260 1.00 53.12 120 PHE A CA 1
ATOM 986 C C . PHE A 1 120 ? 7.534 -13.910 -27.209 1.00 53.12 120 PHE A C 1
ATOM 988 O O . PHE A 1 120 ? 7.208 -14.000 -28.396 1.00 53.12 120 PHE A O 1
ATOM 995 N N . PRO A 1 121 ? 8.648 -14.494 -26.735 1.00 51.34 121 PRO A N 1
ATOM 996 C CA . PRO A 1 121 ? 9.373 -15.472 -27.530 1.00 51.34 121 PRO A CA 1
ATOM 997 C C . PRO A 1 121 ? 8.473 -16.704 -27.723 1.00 51.34 121 PRO A C 1
ATOM 999 O O . PRO A 1 121 ? 7.986 -17.270 -26.743 1.00 51.34 121 PRO A O 1
ATOM 1002 N N . ILE A 1 122 ? 8.215 -17.056 -28.987 1.00 45.59 122 ILE A N 1
ATOM 1003 C CA . ILE A 1 122 ? 7.558 -18.309 -29.397 1.00 45.59 122 ILE A CA 1
ATOM 1004 C C . ILE A 1 122 ? 8.581 -19.441 -29.312 1.00 45.59 122 ILE A C 1
ATOM 1006 O O . ILE A 1 122 ? 9.720 -19.215 -29.786 1.00 45.59 122 ILE A O 1
#

Secondary structure (DSSP, 8-state):
--HHHHHHHHHTTT---S-HHHHHHHHHHHHHH-GGG-------TTTTS-SEETTEEPPPHHHHHHT-TTS-HHHHHHHHHHHHHHHHHHT-TTS-HHHHHHHHHHHHHHHHHHHTS-----

Organism: Acyrthosiphon pisum (NCBI:txid7029)

Foldseek 3Di:
DAVVVVCCVVPVPPDDDDDSVVVSVVVVCDVVVDPVPDDDDWDDFCTVDPQDDPNDGDDGPVRVVLPDPQADPVLNVQLVVLCVPLVCLVPDPVDDPVRNVVSVVVSVVSNVVSVVDGPGDD

pLDDT: mean 91.15, std 10.66, range [45.59, 98.19]